Protein AF-A0A7K1H6F3-F1 (afdb_monomer_li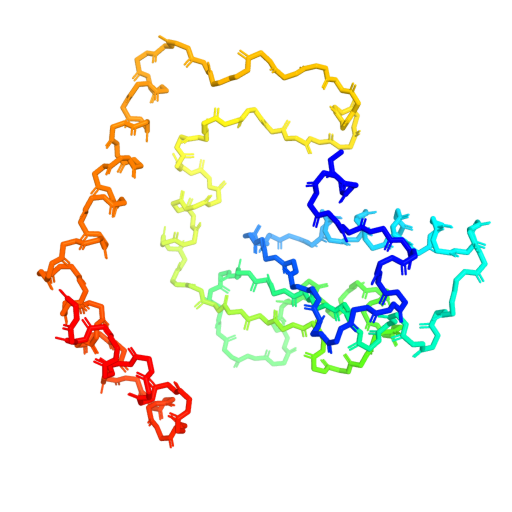te)

Foldseek 3Di:
DCVVVVNALVSLLPDPAADEDEDADDQCVVVLVVLVVRVVRNVVVVRDLVRNLARAAYEYAYADDDPDPPDDDNCVVRPCVVSHDPRRYYYDHDHPVVSCCVVPNQDDQADPCDPVCVPPDGPGGDPDPSNVVSVVVVVVLVVLCPDLNNLQVVLVVLVPDPCCVDPVSVVSSVVSNVD

Radius of gyration: 18.88 Å; chains: 1; bounding box: 44×42×45 Å

Secondary structure (DSSP, 8-state):
-GGGGT-SHHHHHH-SSPEEEEEE-SSSHHHHHHHHHHHHHHHHTT--HHHHGGGEEEEEEEE-----TTS--HHHH-GGGGGS-GGGEEEEEEPHHHHHIIIIIS--SS----GGGTTS----S--SHHHHHHHHHHHHHHHHHHSHHHHHHHHHHHTTSGGGGSHHHHHHHHHHHH-

Structure (mmCIF, N/CA/C/O backbone):
data_AF-A0A7K1H6F3-F1
#
_entry.id   AF-A0A7K1H6F3-F1
#
loop_
_atom_site.group_PDB
_atom_site.id
_atom_site.type_symbol
_atom_site.label_atom_id
_atom_site.label_alt_id
_atom_site.label_comp_id
_atom_site.label_asym_id
_atom_site.label_entity_id
_atom_site.label_seq_id
_atom_site.pdbx_PDB_ins_code
_atom_site.Cartn_x
_atom_site.Cartn_y
_atom_site.Cartn_z
_atom_site.occupancy
_atom_site.B_iso_or_equiv
_atom_site.auth_seq_id
_atom_site.auth_comp_id
_atom_site.auth_asym_id
_atom_site.auth_atom_id
_atom_site.pdbx_PDB_model_num
ATOM 1 N N . MET A 1 1 ? -11.499 3.563 -11.235 1.00 68.75 1 MET A N 1
ATOM 2 C CA . MET A 1 1 ? -10.399 2.784 -10.612 1.00 68.75 1 MET A CA 1
ATOM 3 C C . MET A 1 1 ? -10.863 1.942 -9.417 1.00 68.75 1 MET A C 1
ATOM 5 O O . MET A 1 1 ? -10.828 0.724 -9.526 1.00 68.75 1 MET A O 1
ATOM 9 N N . LEU A 1 2 ? -11.333 2.538 -8.309 1.00 81.50 2 LEU A N 1
ATOM 10 C CA . LEU A 1 2 ? -11.707 1.801 -7.084 1.00 81.50 2 LEU A CA 1
ATOM 11 C C . LEU A 1 2 ? -12.813 0.748 -7.299 1.00 81.50 2 LEU A C 1
ATOM 13 O O . LEU A 1 2 ? -12.703 -0.374 -6.809 1.00 81.50 2 LEU A O 1
ATOM 17 N N . THR A 1 3 ? -13.813 1.051 -8.132 1.00 81.75 3 THR A N 1
ATOM 18 C CA . THR A 1 3 ? -14.839 0.083 -8.561 1.00 81.75 3 THR A CA 1
ATOM 19 C C . THR A 1 3 ? -14.241 -1.144 -9.252 1.00 81.75 3 THR A C 1
ATOM 21 O O . THR A 1 3 ? -14.658 -2.265 -8.971 1.00 81.75 3 THR A O 1
ATOM 24 N N . GLY A 1 4 ? -13.218 -0.951 -10.093 1.00 81.31 4 GLY A N 1
ATOM 25 C CA . GLY A 1 4 ? -12.550 -2.028 -10.834 1.00 81.31 4 GLY A CA 1
ATOM 26 C C . GLY A 1 4 ? -11.772 -3.000 -9.943 1.00 81.31 4 GLY A C 1
ATOM 27 O O . GLY A 1 4 ? -11.570 -4.147 -10.321 1.00 81.31 4 GLY A O 1
ATOM 28 N N . VAL A 1 5 ? -11.400 -2.574 -8.732 1.00 84.06 5 VAL A N 1
ATOM 29 C CA . VAL A 1 5 ? -10.782 -3.424 -7.698 1.00 84.06 5 VAL A CA 1
ATOM 30 C C . VAL A 1 5 ? -11.754 -3.763 -6.560 1.00 84.06 5 VAL A C 1
ATOM 32 O O . VAL A 1 5 ? -11.339 -4.156 -5.471 1.00 84.06 5 VAL A O 1
ATOM 35 N N . GLN A 1 6 ? -13.062 -3.605 -6.797 1.00 89.94 6 GLN A N 1
ATOM 36 C CA . GLN A 1 6 ? -14.143 -3.894 -5.845 1.00 89.94 6 GLN A CA 1
ATOM 37 C C . GLN A 1 6 ? -14.045 -3.125 -4.515 1.00 89.94 6 GLN A C 1
ATOM 39 O O . GLN A 1 6 ? -14.594 -3.545 -3.492 1.00 89.94 6 GLN A O 1
ATOM 44 N N . VAL A 1 7 ? -13.392 -1.965 -4.525 1.00 92.75 7 VAL A N 1
ATOM 45 C CA . VAL A 1 7 ? -13.361 -1.016 -3.411 1.00 92.75 7 VAL A CA 1
ATOM 46 C C . VAL A 1 7 ? -14.473 0.003 -3.633 1.00 92.75 7 VAL A C 1
ATOM 48 O O . VAL A 1 7 ? -14.263 1.084 -4.162 1.00 92.75 7 VAL A O 1
ATOM 51 N N . THR A 1 8 ? -15.691 -0.374 -3.264 1.00 94.88 8 THR A N 1
ATOM 52 C CA . THR A 1 8 ? -16.872 0.505 -3.286 1.00 94.88 8 THR A CA 1
ATOM 53 C C . THR A 1 8 ? -17.485 0.554 -1.889 1.00 94.88 8 THR A C 1
ATOM 55 O O . THR A 1 8 ? -17.291 -0.407 -1.137 1.00 94.88 8 THR A O 1
ATOM 58 N N . PRO A 1 9 ? -18.248 1.596 -1.512 1.00 95.81 9 PRO A N 1
ATOM 59 C CA . PRO A 1 9 ? -18.931 1.649 -0.218 1.00 95.81 9 PRO A CA 1
ATOM 60 C C . PRO A 1 9 ? -19.737 0.376 0.073 1.00 95.81 9 PRO A C 1
ATOM 62 O O . PRO A 1 9 ? -19.562 -0.254 1.118 1.00 95.81 9 PRO A O 1
ATOM 65 N N . HIS A 1 10 ? -20.507 -0.086 -0.915 1.00 95.69 10 HIS A N 1
ATOM 66 C CA . HIS A 1 10 ? -21.307 -1.304 -0.825 1.00 95.69 10 HIS A CA 1
ATOM 67 C C . HIS A 1 10 ? -20.476 -2.557 -0.517 1.00 95.69 10 HIS A C 1
ATOM 69 O O . HIS A 1 10 ? -20.798 -3.328 0.397 1.00 95.69 10 HIS A O 1
ATOM 75 N N . ASN A 1 11 ? -19.377 -2.751 -1.252 1.00 96.50 11 ASN A N 1
ATOM 76 C CA . ASN A 1 11 ? -18.487 -3.896 -1.063 1.00 96.50 11 ASN A CA 1
ATOM 77 C C . ASN A 1 11 ? -17.697 -3.782 0.242 1.00 96.50 11 ASN A C 1
ATOM 79 O O . ASN A 1 11 ? -17.492 -4.776 0.938 1.00 96.50 11 ASN A O 1
ATOM 83 N N . LEU A 1 12 ? -17.277 -2.573 0.618 1.00 96.56 12 LEU A N 1
ATOM 84 C CA . LEU A 1 12 ? -16.609 -2.299 1.885 1.00 96.56 12 LEU A CA 1
ATOM 85 C C . LEU A 1 12 ? -17.516 -2.629 3.072 1.00 96.56 12 LEU A C 1
ATOM 87 O O . LEU A 1 12 ? -17.059 -3.258 4.027 1.00 96.56 12 LEU A O 1
ATOM 91 N N . ALA A 1 13 ? -18.807 -2.310 3.007 1.00 96.69 13 ALA A N 1
ATOM 92 C CA . ALA A 1 13 ? -19.751 -2.643 4.067 1.00 96.69 13 ALA A CA 1
ATOM 93 C C . ALA A 1 13 ? -19.904 -4.160 4.268 1.00 96.69 13 ALA A C 1
ATOM 95 O O . ALA A 1 13 ? -20.035 -4.618 5.405 1.00 96.69 13 ALA A O 1
ATOM 96 N N . ARG A 1 14 ? -19.776 -4.965 3.206 1.00 96.12 14 ARG A N 1
ATOM 97 C CA . ARG A 1 14 ? -20.098 -6.408 3.220 1.00 96.12 14 ARG A CA 1
ATOM 98 C C . ARG A 1 14 ? -18.891 -7.348 3.200 1.00 96.12 14 ARG A C 1
ATOM 100 O O . ARG A 1 14 ? -19.001 -8.489 3.638 1.00 96.12 14 ARG A O 1
ATOM 107 N N . ARG A 1 15 ? -17.710 -6.887 2.782 1.00 94.12 15 ARG A N 1
ATOM 108 C CA . ARG A 1 15 ? -16.492 -7.718 2.726 1.00 94.12 15 ARG A CA 1
ATOM 109 C C . ARG A 1 15 ? -16.128 -8.316 4.086 1.00 94.12 15 ARG A C 1
ATOM 111 O O . ARG A 1 15 ? -16.226 -7.641 5.113 1.00 94.12 15 ARG A O 1
ATOM 118 N N . ARG A 1 16 ? -15.644 -9.563 4.084 1.00 93.81 16 ARG A N 1
ATOM 119 C CA . ARG A 1 16 ? -15.187 -10.265 5.300 1.00 93.81 16 ARG A CA 1
ATOM 120 C C . ARG A 1 16 ? -13.809 -9.799 5.769 1.00 93.81 16 ARG A C 1
ATOM 122 O O . ARG A 1 16 ? -13.583 -9.663 6.965 1.00 93.81 16 ARG A O 1
ATOM 129 N N . ARG A 1 17 ? -12.887 -9.561 4.834 1.00 92.81 17 ARG A N 1
ATOM 130 C CA . ARG A 1 17 ? -11.505 -9.144 5.126 1.00 92.81 17 ARG A CA 1
ATOM 131 C C . ARG A 1 17 ? -11.339 -7.650 4.870 1.00 92.81 17 ARG A C 1
ATOM 133 O O . ARG A 1 17 ? -11.980 -7.166 3.943 1.00 92.81 17 ARG A O 1
ATOM 140 N N . PRO A 1 18 ? -10.487 -6.925 5.610 1.00 95.12 18 PRO A N 1
ATOM 141 C CA . PRO A 1 18 ? -10.156 -5.536 5.292 1.00 95.12 18 PRO A CA 1
ATOM 142 C C . PRO A 1 18 ? -9.585 -5.363 3.875 1.00 95.12 18 PRO A C 1
ATOM 144 O O . PRO A 1 18 ? -9.148 -6.334 3.251 1.00 95.12 18 PRO A O 1
ATOM 147 N N . VAL A 1 19 ? -9.600 -4.134 3.365 1.00 96.19 19 VAL A N 1
ATOM 148 C CA . VAL A 1 19 ? -8.727 -3.704 2.269 1.00 96.19 19 VAL A CA 1
ATOM 149 C C . VAL A 1 19 ? -7.562 -2.928 2.854 1.00 96.19 19 VAL A C 1
ATOM 151 O O . VAL A 1 19 ? -7.745 -2.149 3.791 1.00 96.19 19 VAL A O 1
ATOM 154 N N . THR A 1 20 ? -6.382 -3.169 2.296 1.00 96.88 20 THR A N 1
ATOM 155 C CA . THR A 1 20 ? -5.148 -2.502 2.690 1.00 96.88 20 THR A CA 1
ATOM 156 C C . THR A 1 20 ? -4.631 -1.695 1.515 1.00 96.88 20 THR A C 1
ATOM 158 O O . THR A 1 20 ? -4.338 -2.264 0.466 1.00 96.88 20 THR A O 1
ATOM 161 N N . PHE A 1 21 ? -4.519 -0.386 1.704 1.00 95.75 21 PHE A N 1
ATOM 162 C CA . PHE A 1 21 ? -3.806 0.509 0.806 1.00 95.75 21 PHE A CA 1
ATOM 163 C C . PHE A 1 21 ? -2.351 0.580 1.250 1.00 95.75 21 PHE A C 1
ATOM 165 O O . PHE A 1 21 ? -2.074 0.734 2.440 1.00 95.75 21 PHE A O 1
ATOM 172 N N . VAL A 1 22 ? -1.432 0.421 0.306 1.00 95.38 22 VAL A N 1
ATOM 173 C CA . VAL A 1 22 ? 0.009 0.413 0.560 1.00 95.38 22 VAL A CA 1
ATOM 174 C C . VAL A 1 22 ? 0.645 1.390 -0.411 1.00 95.38 22 VAL A C 1
ATOM 176 O O . VAL A 1 22 ? 0.352 1.314 -1.603 1.00 95.38 22 VAL A O 1
ATOM 179 N N . ASP A 1 23 ? 1.479 2.292 0.092 1.00 92.62 23 ASP A N 1
ATOM 180 C CA . ASP A 1 23 ? 2.165 3.291 -0.729 1.00 92.62 23 ASP A CA 1
ATOM 181 C C . ASP A 1 23 ? 3.535 3.637 -0.138 1.00 92.62 23 ASP A C 1
ATOM 183 O O . ASP A 1 23 ? 3.771 3.445 1.058 1.00 92.62 23 ASP A O 1
ATOM 187 N N . VAL A 1 24 ? 4.437 4.139 -0.979 1.00 92.62 24 VAL A N 1
ATOM 188 C CA . VAL A 1 24 ? 5.712 4.736 -0.566 1.00 92.62 24 VAL A CA 1
ATOM 189 C C . VAL A 1 24 ? 5.430 6.179 -0.161 1.00 92.62 24 VAL A C 1
ATOM 191 O O . VAL A 1 24 ? 5.000 6.985 -0.980 1.00 92.62 24 VAL A O 1
ATOM 194 N N . VAL A 1 25 ? 5.616 6.496 1.121 1.00 92.44 25 VAL A N 1
ATOM 195 C CA . VAL A 1 25 ? 5.097 7.733 1.716 1.00 92.44 25 VAL A CA 1
ATOM 196 C C . VAL A 1 25 ? 6.219 8.673 2.129 1.00 92.44 25 VAL A C 1
ATOM 198 O O . VAL A 1 25 ? 7.013 8.337 3.006 1.00 92.44 25 VAL A O 1
ATOM 201 N N . ASP A 1 26 ? 6.207 9.866 1.532 1.00 89.25 26 ASP A N 1
ATOM 202 C CA . ASP A 1 26 ? 7.007 11.025 1.943 1.00 89.25 26 ASP A CA 1
ATOM 203 C C . ASP A 1 26 ? 6.238 11.883 2.974 1.00 89.25 26 ASP A C 1
ATOM 205 O O . ASP A 1 26 ? 6.610 11.947 4.143 1.00 89.25 26 ASP A O 1
ATOM 209 N N . GLY A 1 27 ? 5.078 12.437 2.581 1.00 87.62 27 GLY A N 1
ATOM 210 C CA . GLY A 1 27 ? 4.252 13.322 3.431 1.00 87.62 27 GLY A CA 1
ATOM 211 C C . GLY A 1 27 ? 2.800 12.882 3.687 1.00 87.62 27 GLY A C 1
ATOM 212 O O . GLY A 1 27 ? 2.082 13.533 4.438 1.00 87.62 27 GLY A O 1
ATOM 213 N N . GLY A 1 28 ? 2.333 11.785 3.081 1.00 89.56 28 GLY A N 1
ATOM 214 C CA . GLY A 1 28 ? 1.003 11.201 3.342 1.00 89.56 28 GLY A CA 1
ATOM 215 C C . GLY A 1 28 ? -0.183 11.809 2.580 1.00 89.56 28 GLY A C 1
ATOM 216 O O . GLY A 1 28 ? -1.300 11.313 2.725 1.00 89.56 28 GLY A O 1
ATOM 217 N N . ASN A 1 29 ? 0.037 12.820 1.732 1.00 90.12 29 ASN A N 1
ATOM 218 C CA . ASN A 1 29 ? -1.027 13.517 0.991 1.00 90.12 29 ASN A CA 1
ATOM 219 C C . ASN A 1 29 ? -1.911 12.571 0.161 1.00 90.12 29 ASN A C 1
ATOM 221 O O . ASN A 1 29 ? -3.130 12.639 0.263 1.00 90.12 29 ASN A O 1
ATOM 225 N N . THR A 1 30 ? -1.319 11.615 -0.564 1.00 88.88 30 THR A N 1
ATOM 226 C CA . THR A 1 30 ? -2.073 10.626 -1.357 1.00 88.88 30 THR A CA 1
ATOM 227 C C . THR A 1 30 ? -3.083 9.849 -0.511 1.00 88.88 30 THR A C 1
ATOM 229 O O . THR A 1 30 ? -4.218 9.627 -0.932 1.00 88.88 30 THR A O 1
ATOM 232 N N . PHE A 1 31 ? -2.694 9.432 0.697 1.00 94.19 31 PHE A N 1
ATOM 233 C CA . PHE A 1 31 ? -3.602 8.724 1.595 1.00 94.19 31 PHE A CA 1
ATOM 234 C C . PHE A 1 31 ? -4.669 9.639 2.189 1.00 94.19 31 PHE A C 1
ATOM 236 O O . PHE A 1 31 ? -5.794 9.181 2.372 1.00 94.19 31 PHE A O 1
ATOM 243 N N . THR A 1 32 ? -4.346 10.906 2.449 1.00 95.00 32 THR A N 1
ATOM 244 C CA . THR A 1 32 ? -5.328 11.916 2.860 1.00 95.00 32 THR A CA 1
ATOM 245 C C . THR A 1 32 ? -6.400 12.108 1.792 1.00 95.00 32 THR A C 1
ATOM 247 O O . THR A 1 32 ? -7.579 11.924 2.089 1.00 95.00 32 THR A O 1
ATOM 250 N N . ASP A 1 33 ? -6.008 12.358 0.543 1.00 92.81 33 ASP A N 1
ATOM 251 C CA . ASP A 1 33 ? -6.947 12.554 -0.567 1.00 92.81 33 ASP A CA 1
ATOM 252 C C . ASP A 1 33 ? -7.812 11.307 -0.794 1.00 92.81 33 ASP A C 1
ATOM 254 O O . ASP A 1 33 ? -9.036 11.392 -0.908 1.00 92.81 33 ASP A O 1
ATOM 258 N N . LEU A 1 34 ? -7.192 10.121 -0.790 1.00 92.94 34 LEU A N 1
ATOM 259 C CA . LEU A 1 34 ? -7.906 8.852 -0.930 1.00 92.94 34 LEU A CA 1
ATOM 260 C C . LEU A 1 34 ? -8.893 8.610 0.220 1.00 92.94 34 LEU A C 1
ATOM 262 O O . LEU A 1 34 ? -9.999 8.119 -0.014 1.00 92.94 34 LEU A O 1
ATOM 266 N N . PHE A 1 35 ? -8.502 8.910 1.461 1.00 96.12 35 PHE A N 1
ATOM 267 C CA . PHE A 1 35 ? -9.383 8.751 2.611 1.00 96.12 35 PHE A CA 1
ATOM 268 C C . PHE A 1 35 ? -10.609 9.652 2.486 1.00 96.12 35 PHE A C 1
ATOM 270 O O . PHE A 1 35 ? -11.722 9.164 2.679 1.00 96.12 35 PHE A O 1
ATOM 277 N N . HIS A 1 36 ? -10.417 10.931 2.157 1.00 95.94 36 HIS A N 1
ATOM 278 C CA . HIS A 1 36 ? -11.519 11.881 2.021 1.00 95.94 36 HIS A CA 1
ATOM 279 C C . HIS A 1 36 ? -12.459 11.483 0.885 1.00 95.94 36 HIS A C 1
ATOM 281 O O . HIS A 1 36 ? -13.649 11.324 1.135 1.00 95.94 36 HIS A O 1
ATOM 287 N N . LEU A 1 37 ? -11.921 11.131 -0.289 1.00 94.44 37 LEU A N 1
ATOM 288 C CA . LEU A 1 37 ? -12.713 10.587 -1.397 1.00 94.44 37 LEU A CA 1
ATOM 289 C C . LEU A 1 37 ? -13.571 9.385 -0.959 1.00 94.44 37 LEU A C 1
ATOM 291 O O . LEU A 1 37 ? -14.762 9.314 -1.256 1.00 94.44 37 LEU A O 1
ATOM 295 N N . LEU A 1 38 ? -12.978 8.416 -0.253 1.00 96.12 38 LEU A N 1
ATOM 296 C CA . LEU A 1 38 ? -13.716 7.248 0.234 1.00 96.12 38 LEU A CA 1
ATOM 297 C C . LEU A 1 38 ? -14.765 7.626 1.277 1.00 96.12 38 LEU A C 1
ATOM 299 O O . LEU A 1 38 ? -15.855 7.057 1.267 1.00 96.12 38 LEU A O 1
ATOM 303 N N . ARG A 1 39 ? -14.430 8.528 2.202 1.00 97.69 39 ARG A N 1
ATOM 304 C CA . ARG A 1 39 ? -15.323 8.948 3.280 1.00 97.69 39 ARG A CA 1
ATOM 305 C C . ARG A 1 39 ? -16.558 9.638 2.714 1.00 97.69 39 ARG A C 1
ATOM 307 O O . ARG A 1 39 ? -17.658 9.234 3.088 1.00 97.69 39 ARG A O 1
ATOM 314 N N . ASP A 1 40 ? -16.353 10.569 1.791 1.00 97.38 40 ASP A N 1
ATOM 315 C CA . ASP A 1 40 ? -17.410 11.325 1.125 1.00 97.38 40 ASP A CA 1
ATOM 316 C C . ASP A 1 40 ? -18.306 10.374 0.323 1.00 97.38 40 ASP A C 1
ATOM 318 O O . ASP A 1 40 ? -19.518 10.346 0.519 1.00 97.38 40 ASP A O 1
ATOM 322 N N . TRP A 1 41 ? -17.712 9.466 -0.459 1.00 96.94 41 TRP A N 1
ATOM 323 C CA . TRP A 1 41 ? -18.475 8.482 -1.232 1.00 96.94 41 TRP A CA 1
ATOM 324 C C . TRP A 1 41 ? -19.286 7.511 -0.353 1.00 96.94 41 TRP A C 1
ATOM 326 O O . TRP A 1 41 ? -20.395 7.106 -0.708 1.00 96.94 41 TRP A O 1
ATOM 336 N N . ILE A 1 42 ? -18.756 7.119 0.811 1.00 97.69 42 ILE A N 1
ATOM 337 C CA . ILE A 1 42 ? -19.489 6.298 1.788 1.00 97.69 42 ILE A CA 1
ATOM 338 C C . ILE A 1 42 ? -20.695 7.056 2.342 1.00 97.69 42 ILE A C 1
ATOM 340 O O . ILE A 1 42 ? -21.760 6.454 2.496 1.00 97.69 42 ILE A O 1
ATOM 344 N N . ASP A 1 43 ? -20.526 8.344 2.640 1.00 97.50 43 ASP A N 1
ATOM 345 C CA . ASP A 1 43 ? -21.591 9.184 3.185 1.00 97.50 43 ASP A CA 1
ATOM 346 C C . ASP A 1 43 ? -22.682 9.458 2.148 1.00 97.50 43 ASP A C 1
ATOM 348 O O . ASP A 1 43 ? -23.865 9.301 2.455 1.00 97.50 43 ASP A O 1
ATOM 352 N N . GLU A 1 44 ? -22.302 9.737 0.901 1.00 97.69 44 GLU A N 1
ATOM 353 C CA . GLU A 1 44 ? -23.226 9.872 -0.230 1.00 97.69 44 GLU A CA 1
ATOM 354 C C . GLU A 1 44 ? -24.087 8.617 -0.426 1.00 97.69 44 GLU A C 1
ATOM 356 O O . GLU A 1 44 ? -25.303 8.706 -0.601 1.00 97.69 44 GLU A O 1
ATOM 361 N N . GLN A 1 45 ? -23.471 7.434 -0.349 1.00 97.38 45 GLN A N 1
ATOM 362 C CA . GLN A 1 45 ? -24.154 6.144 -0.510 1.00 97.38 45 GLN A CA 1
ATOM 363 C C . GLN A 1 45 ? -24.836 5.651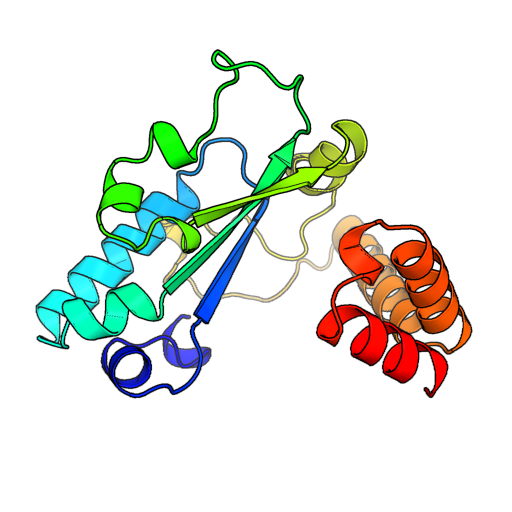 0.772 1.00 97.38 45 GLN A C 1
ATOM 365 O O . GLN A 1 45 ? -25.460 4.589 0.768 1.00 97.38 45 GLN A O 1
ATOM 370 N N . ARG A 1 46 ? -24.724 6.404 1.875 1.00 97.06 46 ARG A N 1
ATOM 371 C CA . ARG A 1 46 ? -25.300 6.081 3.191 1.00 97.06 46 ARG A CA 1
ATOM 372 C C . ARG A 1 46 ? -24.921 4.685 3.698 1.00 97.06 46 ARG A C 1
ATOM 374 O O . ARG A 1 46 ? -25.694 4.032 4.400 1.00 97.06 46 ARG A O 1
ATOM 381 N N . GLU A 1 47 ? -23.726 4.215 3.351 1.00 98.06 47 GLU A N 1
ATOM 382 C CA . GLU A 1 47 ? -23.222 2.923 3.818 1.00 98.06 47 GLU A CA 1
ATOM 383 C C . GLU A 1 47 ? -22.647 3.060 5.248 1.00 98.06 47 GLU A C 1
ATOM 385 O O . GLU A 1 47 ? -22.182 4.129 5.654 1.00 98.06 47 GLU A O 1
ATOM 390 N N . PRO A 1 48 ? -22.670 1.998 6.074 1.00 97.50 48 PRO A N 1
ATOM 391 C CA . PRO A 1 48 ? -22.441 2.117 7.511 1.00 97.50 48 PRO A CA 1
ATOM 392 C C . PRO A 1 48 ? -20.964 2.366 7.850 1.00 97.50 48 PRO A C 1
ATOM 394 O O . PRO A 1 48 ? -20.171 1.431 8.021 1.00 97.50 48 PRO A O 1
ATOM 397 N N . TRP A 1 49 ? -20.598 3.634 8.054 1.00 97.94 49 TRP A N 1
ATOM 398 C CA . TRP A 1 49 ? -19.244 4.040 8.451 1.00 97.94 49 TRP A CA 1
ATOM 399 C C . TRP A 1 49 ? -18.664 3.271 9.655 1.00 97.94 49 TRP A C 1
ATOM 401 O O . TRP A 1 49 ? -17.518 2.812 9.560 1.00 97.94 49 TRP A O 1
ATOM 411 N N . PRO A 1 50 ? -19.406 3.023 10.761 1.00 97.31 50 PRO A N 1
ATOM 412 C CA . PRO A 1 50 ? -18.874 2.269 11.901 1.00 97.31 50 PRO A CA 1
ATOM 413 C C . PRO A 1 50 ? -18.392 0.855 11.541 1.00 97.31 50 PRO A C 1
ATOM 415 O O . PRO A 1 50 ? -17.475 0.329 12.182 1.00 97.31 50 PRO A O 1
ATOM 418 N N . VAL A 1 51 ? -18.983 0.249 10.505 1.00 97.12 51 VAL A N 1
ATOM 419 C CA . VAL A 1 51 ? -18.580 -1.053 9.958 1.00 97.12 51 VAL A CA 1
ATOM 420 C C . V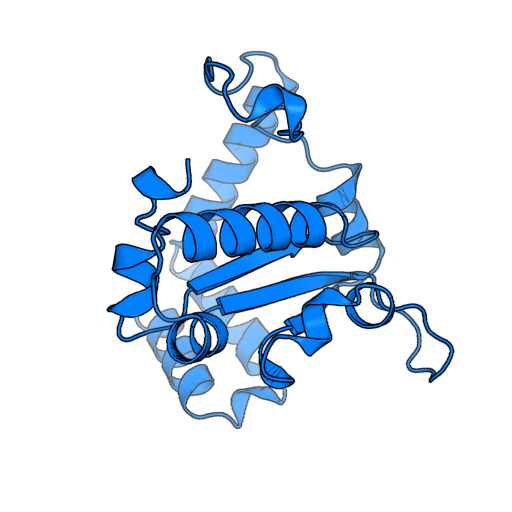AL A 1 51 ? -17.393 -0.886 9.012 1.00 97.12 51 VAL A C 1
ATOM 422 O O . VAL A 1 51 ? -16.393 -1.594 9.150 1.00 97.12 51 VAL A O 1
ATOM 425 N N . ILE A 1 52 ? -17.479 0.056 8.071 1.00 97.75 52 ILE A N 1
ATOM 426 C CA . ILE A 1 52 ? -16.477 0.234 7.013 1.00 97.75 52 ILE A CA 1
ATOM 427 C C . ILE A 1 52 ? -15.126 0.678 7.575 1.00 97.75 52 ILE A C 1
ATOM 429 O O . ILE A 1 52 ? -14.102 0.114 7.189 1.00 97.75 52 ILE A O 1
ATOM 433 N N . ARG A 1 53 ? -15.090 1.586 8.557 1.00 97.50 53 ARG A N 1
ATOM 434 C CA . ARG A 1 53 ? -13.834 2.078 9.155 1.00 97.50 53 ARG A CA 1
ATOM 435 C C . ARG A 1 53 ? -12.961 0.968 9.749 1.00 97.50 53 ARG A C 1
ATOM 437 O O . ARG A 1 53 ? -11.741 1.071 9.807 1.00 97.50 53 ARG A O 1
ATOM 444 N N . ARG A 1 54 ? -13.570 -0.146 10.172 1.00 96.69 54 ARG A N 1
ATOM 445 C CA . ARG A 1 54 ? -12.847 -1.317 10.699 1.00 96.69 54 ARG A CA 1
ATOM 446 C C . ARG A 1 54 ? -12.222 -2.175 9.597 1.00 96.69 54 ARG A C 1
ATOM 448 O O . ARG A 1 54 ? -11.370 -3.009 9.908 1.00 96.69 54 ARG A O 1
ATOM 455 N N . LYS A 1 55 ? -12.609 -1.950 8.340 1.00 96.75 55 LYS A N 1
ATOM 456 C CA . LYS A 1 55 ? -12.214 -2.695 7.138 1.00 96.75 55 LYS A CA 1
ATOM 457 C C . LYS A 1 55 ? -11.279 -1.908 6.217 1.00 96.75 55 LYS A C 1
ATOM 459 O O . LYS A 1 55 ? -10.905 -2.438 5.177 1.00 96.75 55 LYS A O 1
ATOM 464 N N . LEU A 1 56 ? -10.881 -0.697 6.595 1.00 97.44 56 LEU A N 1
ATOM 465 C CA . LEU A 1 56 ? -9.848 0.074 5.907 1.00 97.44 56 LEU A CA 1
ATOM 466 C C . LEU A 1 56 ? -8.520 -0.064 6.656 1.00 97.44 56 LEU A C 1
ATOM 468 O O . LEU A 1 56 ? -8.493 -0.038 7.891 1.00 97.44 56 LEU A O 1
ATOM 472 N N . ARG A 1 57 ? -7.432 -0.256 5.913 1.00 98.00 57 ARG A N 1
ATOM 473 C CA . ARG A 1 57 ? -6.054 -0.294 6.407 1.00 98.00 57 ARG A CA 1
ATOM 474 C C . ARG A 1 57 ? -5.162 0.518 5.474 1.00 98.00 57 ARG A C 1
ATOM 476 O O . ARG A 1 57 ? -5.358 0.478 4.263 1.00 98.00 57 ARG A O 1
ATOM 483 N N . PHE A 1 58 ? -4.185 1.203 6.043 1.00 97.69 58 PHE A N 1
ATOM 484 C CA . PHE A 1 58 ? -3.194 2.011 5.350 1.00 97.69 58 PHE A CA 1
ATOM 485 C C . PHE A 1 58 ? -1.814 1.618 5.868 1.00 97.69 58 PHE A C 1
ATOM 487 O O . PHE A 1 58 ? -1.578 1.603 7.078 1.00 97.69 58 PHE A O 1
ATOM 494 N N . VAL A 1 59 ? -0.922 1.261 4.953 1.00 97.56 59 VAL A N 1
ATOM 495 C CA . VAL A 1 59 ? 0.465 0.913 5.251 1.00 97.56 59 VAL A CA 1
ATOM 496 C C . VAL A 1 59 ? 1.361 1.892 4.510 1.00 97.56 59 VAL A C 1
ATOM 498 O O . VAL A 1 59 ? 1.433 1.857 3.283 1.00 97.56 59 VAL A O 1
ATOM 501 N N . GLY A 1 60 ? 2.030 2.766 5.255 1.00 96.50 60 GLY A N 1
ATOM 502 C CA . GLY A 1 60 ? 3.043 3.659 4.705 1.00 96.50 60 GLY A CA 1
ATOM 503 C C . GLY A 1 60 ? 4.403 2.974 4.673 1.00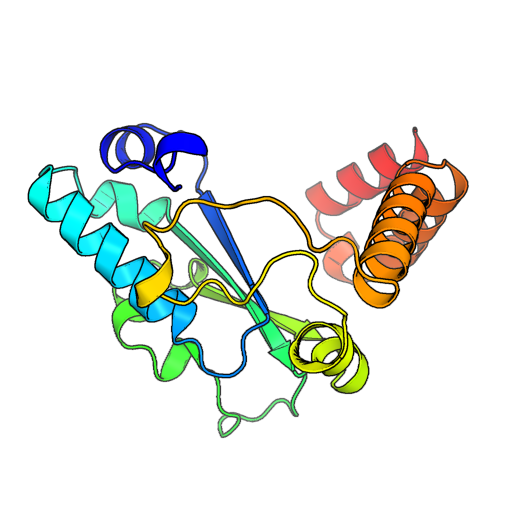 96.50 60 GLY A C 1
ATOM 504 O O . GLY A 1 60 ? 4.915 2.556 5.710 1.00 96.50 60 GLY A O 1
ATOM 505 N N . VAL A 1 61 ? 5.007 2.863 3.497 1.00 96.06 61 VAL A N 1
ATOM 506 C CA . VAL A 1 61 ? 6.413 2.482 3.360 1.00 96.06 61 VAL A CA 1
ATOM 507 C C . VAL A 1 61 ? 7.244 3.759 3.475 1.00 96.06 61 VAL A C 1
ATOM 509 O O . VAL A 1 61 ? 7.238 4.584 2.565 1.00 96.06 61 VAL A O 1
ATOM 512 N N . THR A 1 62 ? 7.909 3.963 4.612 1.00 95.44 62 THR A N 1
ATOM 513 C CA . THR A 1 62 ? 8.586 5.229 4.960 1.00 95.44 62 THR A CA 1
ATOM 514 C C . THR A 1 62 ? 10.102 5.072 5.011 1.00 95.44 62 THR A C 1
ATOM 516 O O . THR A 1 62 ? 10.619 3.961 5.148 1.00 95.44 62 THR A O 1
ATOM 519 N N . VAL A 1 63 ? 10.835 6.183 4.976 1.00 93.94 63 VAL A N 1
ATOM 520 C CA . VAL A 1 63 ? 12.267 6.183 5.300 1.00 93.94 63 VAL A CA 1
ATOM 521 C C . VAL A 1 63 ? 12.462 5.771 6.764 1.00 93.94 63 VAL A C 1
ATOM 523 O O . VAL A 1 63 ? 11.701 6.155 7.659 1.00 93.94 63 VAL A O 1
ATOM 526 N N . ARG A 1 64 ? 13.480 4.951 7.029 1.00 92.25 64 ARG A N 1
ATOM 527 C CA . ARG A 1 64 ? 13.924 4.607 8.379 1.00 92.25 64 ARG A CA 1
ATOM 528 C C . ARG A 1 64 ? 14.680 5.786 8.971 1.00 92.25 64 ARG A C 1
ATOM 530 O O . ARG A 1 64 ? 15.808 6.079 8.590 1.00 92.25 64 ARG A O 1
ATOM 537 N N . HIS A 1 65 ? 14.064 6.411 9.960 1.00 87.75 65 HIS A N 1
ATOM 538 C CA . HIS A 1 65 ? 14.693 7.430 10.788 1.00 87.75 65 HIS A CA 1
ATOM 539 C C . HIS A 1 65 ? 15.135 6.852 12.135 1.00 87.75 65 HIS A C 1
ATOM 541 O O . HIS A 1 65 ? 14.833 5.707 12.481 1.00 87.75 65 HIS A O 1
ATOM 547 N N . LYS A 1 66 ? 15.849 7.665 12.918 1.00 83.88 66 LYS A N 1
ATOM 548 C CA . LYS A 1 66 ? 16.175 7.338 14.309 1.00 83.88 66 LYS A CA 1
ATOM 549 C C . LYS A 1 66 ? 14.886 7.141 15.113 1.00 83.88 66 LYS A C 1
ATOM 551 O O . LYS A 1 66 ? 13.903 7.845 14.905 1.00 83.88 66 LYS A O 1
ATOM 556 N N . THR A 1 67 ? 14.900 6.225 16.075 1.00 83.69 67 THR A N 1
ATOM 557 C CA . THR A 1 67 ? 13.778 6.061 17.007 1.00 83.69 67 THR A CA 1
ATOM 558 C C . THR A 1 67 ? 13.804 7.198 18.028 1.00 83.69 67 THR A C 1
ATOM 560 O O . THR A 1 67 ? 14.574 7.159 18.981 1.00 83.69 67 THR A O 1
ATOM 563 N N . SER A 1 68 ? 12.987 8.230 17.822 1.00 81.44 68 SER A N 1
ATOM 564 C CA . SER A 1 68 ? 12.832 9.354 18.754 1.00 81.44 68 SER A CA 1
ATOM 565 C C . SER A 1 68 ? 11.378 9.840 18.774 1.00 81.44 68 SER A C 1
ATOM 567 O O . SER A 1 68 ? 10.726 9.797 17.725 1.00 81.44 68 SER A O 1
ATOM 569 N N . PRO A 1 69 ? 10.854 10.317 19.922 1.00 78.94 69 PRO A N 1
ATOM 570 C CA . PRO A 1 69 ? 9.517 10.912 19.990 1.00 78.94 69 PRO A CA 1
ATOM 571 C C . PRO A 1 69 ? 9.356 12.133 19.073 1.00 78.94 69 PRO A C 1
ATOM 573 O O . PRO A 1 69 ? 8.254 12.380 18.604 1.00 78.94 69 PRO A O 1
ATOM 576 N N . ASN A 1 70 ? 10.448 12.833 18.752 1.00 83.06 70 ASN A N 1
ATOM 577 C CA . ASN A 1 70 ? 10.442 14.023 17.891 1.00 83.06 70 ASN A CA 1
ATOM 578 C C . ASN A 1 70 ? 10.599 13.688 16.398 1.00 83.06 70 ASN A C 1
ATOM 580 O O . ASN A 1 70 ? 10.778 14.579 15.573 1.00 83.06 70 ASN A O 1
ATOM 584 N N . THR A 1 71 ? 10.613 12.402 16.042 1.00 85.25 71 THR A N 1
ATOM 585 C CA . THR A 1 71 ? 10.716 11.990 14.641 1.00 85.25 71 THR A CA 1
ATOM 586 C C . THR A 1 71 ? 9.380 12.219 13.964 1.00 85.25 71 THR A C 1
ATOM 588 O O . THR A 1 71 ? 8.381 11.633 14.380 1.00 85.25 71 THR A O 1
ATOM 591 N N . TYR A 1 72 ? 9.385 13.030 12.909 1.00 87.25 72 TYR A N 1
ATOM 592 C CA . TYR A 1 72 ? 8.213 13.254 12.073 1.00 87.25 72 TYR A CA 1
ATOM 593 C C . TYR A 1 72 ? 7.619 11.926 11.585 1.00 87.25 72 TYR A C 1
ATOM 595 O O . TYR A 1 72 ? 8.335 11.029 11.129 1.00 87.25 72 TYR A O 1
ATOM 603 N N . ARG A 1 73 ? 6.292 11.806 11.667 1.00 88.81 73 ARG A N 1
ATOM 604 C CA . ARG A 1 73 ? 5.532 10.683 11.112 1.00 88.81 73 ARG A CA 1
ATOM 605 C C . ARG A 1 73 ? 4.262 11.223 10.480 1.00 88.81 73 ARG A C 1
ATOM 607 O O . ARG A 1 73 ? 3.376 11.679 11.196 1.00 88.81 73 ARG A O 1
ATOM 614 N N . TRP A 1 74 ? 4.134 11.069 9.166 1.00 92.75 74 TRP A N 1
ATOM 615 C CA . TRP A 1 74 ? 2.992 11.571 8.391 1.00 92.75 74 TRP A CA 1
ATOM 616 C C . TRP A 1 74 ? 1.626 11.239 9.027 1.00 92.75 74 TRP A C 1
ATOM 618 O O . TRP A 1 74 ? 0.736 12.082 9.093 1.00 92.75 74 TRP A O 1
ATOM 628 N N . GLN A 1 75 ? 1.467 10.027 9.574 1.00 92.75 75 GLN A N 1
ATOM 629 C CA . GLN A 1 75 ? 0.201 9.568 10.156 1.00 92.75 75 GLN A CA 1
ATOM 630 C C . GLN A 1 75 ? -0.212 10.328 11.429 1.00 92.75 75 GLN A C 1
ATOM 632 O O . GLN A 1 75 ? -1.388 10.315 11.785 1.00 92.75 75 GLN A O 1
ATOM 637 N N . GLN A 1 76 ? 0.744 10.947 12.131 1.00 90.75 76 GLN A N 1
ATOM 638 C CA . GLN A 1 76 ? 0.488 11.750 13.332 1.00 90.75 76 GLN A CA 1
ATOM 639 C C . GLN A 1 76 ? -0.039 13.146 12.972 1.00 90.75 76 GLN A C 1
ATOM 641 O O . GLN A 1 76 ? -0.894 13.671 13.687 1.00 90.75 76 GLN A O 1
ATOM 646 N N . GLU A 1 77 ? 0.403 13.684 11.834 1.00 90.88 77 GLU A N 1
ATOM 647 C CA . GLU A 1 77 ? -0.046 14.973 11.293 1.00 90.88 77 GLU A CA 1
ATOM 648 C C . GLU A 1 77 ? -1.367 14.858 10.517 1.00 90.88 77 GLU A C 1
ATOM 650 O O . GLU A 1 77 ? -2.144 15.806 10.416 1.00 90.88 77 GLU A O 1
ATOM 655 N N . ALA A 1 78 ? -1.677 13.669 10.000 1.00 93.81 78 ALA A N 1
ATOM 656 C CA . ALA A 1 78 ? -2.908 13.401 9.274 1.00 93.81 78 ALA A CA 1
ATOM 657 C C . ALA A 1 78 ? -4.097 13.169 10.229 1.00 93.81 78 ALA A C 1
ATOM 659 O O . ALA A 1 78 ? -4.339 12.054 10.687 1.00 93.81 78 ALA A O 1
ATOM 660 N N . ALA A 1 79 ? -4.888 14.210 10.511 1.00 95.12 79 ALA A N 1
ATOM 661 C CA . ALA A 1 79 ? -5.995 14.150 11.479 1.00 95.12 79 ALA A CA 1
ATOM 662 C C . ALA A 1 79 ? -7.035 13.043 11.201 1.00 95.12 79 ALA A C 1
ATOM 664 O O . ALA A 1 79 ? -7.625 12.497 12.139 1.00 95.12 79 ALA A O 1
ATOM 665 N N . TRP A 1 80 ? -7.247 12.679 9.930 1.00 96.44 80 TRP A N 1
ATOM 666 C CA . TRP A 1 80 ? -8.196 11.635 9.536 1.00 96.44 80 TRP A CA 1
ATOM 667 C C . TRP A 1 80 ? -7.848 10.251 10.093 1.00 96.44 80 TRP A C 1
ATOM 669 O O . TRP A 1 80 ? -8.747 9.433 10.299 1.00 96.44 80 TRP A O 1
ATOM 679 N N . THR A 1 81 ? -6.576 9.987 10.407 1.00 96.75 81 THR A N 1
ATOM 680 C CA . THR A 1 81 ? -6.138 8.689 10.942 1.00 96.75 81 THR A CA 1
ATOM 681 C C . THR A 1 81 ? -6.834 8.361 12.265 1.00 96.75 81 THR A C 1
ATOM 683 O O . THR A 1 81 ? -7.126 7.197 12.538 1.00 96.75 81 THR A O 1
ATOM 686 N N . ARG A 1 82 ? -7.223 9.388 13.038 1.00 96.25 82 ARG A N 1
ATOM 687 C CA . ARG A 1 82 ? -7.977 9.268 14.300 1.00 96.25 82 ARG A CA 1
ATOM 688 C C . ARG A 1 82 ? -9.408 8.757 14.111 1.00 96.25 82 ARG A C 1
ATOM 690 O O . ARG A 1 82 ? -10.035 8.321 15.073 1.00 96.25 82 ARG A O 1
ATOM 697 N N . GLN A 1 83 ? -9.940 8.794 12.889 1.00 97.44 83 GLN A N 1
ATOM 698 C CA . GLN A 1 83 ? -11.263 8.246 12.579 1.00 97.44 83 GLN A CA 1
ATOM 699 C C . GLN A 1 83 ? -11.246 6.718 12.422 1.00 97.44 83 GLN A C 1
ATOM 701 O O . GLN A 1 83 ? -12.307 6.080 12.427 1.00 97.44 83 GLN A O 1
ATOM 706 N N . LEU A 1 84 ? -10.057 6.124 12.294 1.00 97.62 84 LEU A N 1
ATOM 707 C CA . LEU A 1 84 ? -9.846 4.690 12.150 1.00 97.62 84 LEU A CA 1
ATOM 708 C C . LEU A 1 84 ? -9.350 4.057 13.462 1.00 97.62 84 LEU A C 1
ATOM 710 O O . LEU A 1 84 ? -8.846 4.749 14.345 1.00 97.62 84 LEU A O 1
ATOM 714 N N . PRO A 1 85 ? -9.465 2.724 13.620 1.00 96.25 85 PRO A N 1
ATOM 715 C CA . PRO A 1 85 ? -8.785 2.021 14.708 1.00 96.25 85 PRO A CA 1
ATOM 716 C C . PRO A 1 85 ? -7.269 2.269 14.678 1.00 96.25 85 PRO A C 1
ATOM 718 O O . PRO A 1 85 ? -6.689 2.300 13.599 1.00 96.25 85 PRO A O 1
ATOM 721 N N . ALA A 1 86 ? -6.605 2.339 15.836 1.00 91.44 86 ALA A N 1
ATOM 722 C CA . ALA A 1 86 ? -5.169 2.655 15.922 1.00 91.44 86 ALA A CA 1
ATOM 723 C C . ALA A 1 86 ? -4.273 1.734 15.066 1.00 91.44 86 ALA A C 1
ATOM 725 O O . ALA A 1 86 ? -3.335 2.184 14.423 1.00 91.44 86 ALA A O 1
ATOM 726 N N . GLN A 1 87 ? -4.611 0.446 14.991 1.00 92.62 87 GLN A N 1
ATOM 727 C CA . GLN A 1 87 ? -3.902 -0.550 14.174 1.00 92.62 87 GLN A CA 1
ATOM 728 C C . GLN A 1 87 ? -4.192 -0.460 12.666 1.00 92.62 87 GLN A C 1
ATOM 730 O O . GLN A 1 87 ? -3.743 -1.308 11.897 1.00 92.62 87 GLN A O 1
ATOM 735 N N . ALA A 1 88 ? -5.028 0.489 12.239 1.00 96.50 88 ALA A N 1
ATOM 736 C CA . ALA A 1 88 ? -5.421 0.621 10.847 1.00 96.50 88 ALA A CA 1
ATOM 737 C C . ALA A 1 88 ? -4.433 1.425 10.010 1.00 96.50 88 ALA A C 1
ATOM 739 O O . ALA A 1 88 ? -4.465 1.285 8.793 1.00 96.50 88 ALA A O 1
ATOM 740 N N . VAL A 1 89 ? -3.580 2.229 10.641 1.00 96.69 89 VAL A N 1
ATOM 741 C CA . VAL A 1 89 ? -2.572 3.043 9.965 1.00 96.69 89 VAL A CA 1
ATOM 742 C C . VAL A 1 89 ? -1.221 2.713 10.577 1.00 96.69 89 VAL A C 1
ATOM 744 O O . VAL A 1 89 ? -0.976 2.995 11.749 1.00 96.69 89 VAL A O 1
ATOM 747 N N . VAL A 1 90 ? -0.374 2.041 9.805 1.00 95.00 90 VAL A N 1
ATOM 748 C CA . VAL A 1 90 ? 0.934 1.565 10.268 1.00 95.00 90 VAL A CA 1
ATOM 749 C C . VAL A 1 90 ? 2.013 1.910 9.256 1.00 95.00 90 VAL A C 1
ATOM 751 O O . VAL A 1 90 ? 1.734 2.051 8.068 1.00 95.00 90 VAL A O 1
ATOM 754 N N . ASN A 1 91 ? 3.256 1.990 9.726 1.00 93.94 91 ASN A N 1
ATOM 755 C CA . ASN A 1 91 ? 4.410 2.209 8.867 1.00 93.94 91 ASN A CA 1
ATOM 756 C C . ASN A 1 91 ? 5.322 0.987 8.838 1.00 93.94 91 ASN A C 1
ATOM 758 O O . ASN A 1 91 ? 5.536 0.330 9.858 1.00 93.94 91 ASN A O 1
ATOM 762 N N . VAL A 1 92 ? 5.898 0.736 7.668 1.00 92.25 92 VAL A N 1
ATOM 763 C CA . VAL A 1 92 ? 7.034 -0.162 7.464 1.00 92.25 92 VAL A CA 1
ATOM 764 C C . VAL A 1 92 ? 8.186 0.697 6.969 1.00 92.25 92 VAL A C 1
ATOM 766 O O . VAL A 1 92 ? 8.062 1.378 5.957 1.00 92.25 92 VAL A O 1
ATOM 769 N N . SER A 1 93 ? 9.307 0.693 7.682 1.00 92.44 93 SER A N 1
ATOM 770 C CA . SER A 1 93 ? 10.438 1.552 7.337 1.00 92.44 93 SER A CA 1
ATOM 771 C C . SER A 1 93 ? 11.493 0.826 6.502 1.00 92.44 93 SER A C 1
ATOM 773 O O . SER A 1 93 ? 11.967 -0.241 6.909 1.00 92.44 93 SER A O 1
ATOM 775 N N . LEU A 1 94 ? 11.938 1.445 5.413 1.00 93.94 94 LEU A N 1
ATOM 776 C CA . LEU A 1 94 ? 13.061 0.993 4.590 1.00 93.94 94 LEU A CA 1
ATOM 777 C C . LEU A 1 94 ? 14.319 1.812 4.872 1.00 93.94 94 LEU A C 1
ATOM 779 O O . LEU A 1 94 ? 14.239 2.944 5.338 1.00 93.94 94 LEU A O 1
ATOM 783 N N . ASP A 1 95 ? 15.487 1.237 4.589 1.00 94.19 95 ASP A N 1
ATOM 784 C CA . ASP A 1 95 ? 16.718 2.026 4.494 1.00 94.19 95 ASP A CA 1
ATOM 785 C C . ASP A 1 95 ? 16.525 3.220 3.539 1.00 94.19 95 ASP A C 1
ATOM 787 O O . ASP A 1 95 ? 15.791 3.105 2.557 1.00 94.19 95 ASP A O 1
ATOM 791 N N . GLY A 1 96 ? 17.161 4.358 3.831 1.00 93.88 96 GLY A N 1
ATOM 792 C CA . GLY A 1 96 ? 16.953 5.599 3.082 1.00 93.88 96 GLY A CA 1
ATOM 793 C C . GLY A 1 96 ? 17.291 5.472 1.597 1.00 93.88 96 GLY A C 1
ATOM 794 O O . GLY A 1 96 ? 16.528 5.947 0.762 1.00 93.88 96 GLY A O 1
ATOM 795 N N . THR A 1 97 ? 18.365 4.762 1.245 1.00 94.75 97 THR A N 1
ATOM 796 C CA . THR A 1 97 ? 18.748 4.554 -0.159 1.00 94.75 97 THR A CA 1
ATOM 797 C C . THR A 1 97 ? 17.744 3.661 -0.881 1.00 94.75 97 THR A C 1
ATOM 799 O O . THR A 1 97 ? 17.362 3.948 -2.014 1.00 94.75 97 THR A O 1
ATOM 802 N N . VAL A 1 98 ? 17.269 2.602 -0.221 1.00 94.62 98 VAL A N 1
ATOM 803 C CA . VAL A 1 98 ? 16.246 1.708 -0.788 1.00 94.62 98 VAL A CA 1
ATOM 804 C C . VAL A 1 98 ? 14.916 2.439 -0.954 1.00 94.62 98 VAL A C 1
ATOM 806 O O . VAL A 1 98 ? 14.257 2.304 -1.984 1.00 94.62 98 VAL A O 1
ATOM 809 N N . TRP A 1 99 ? 14.525 3.231 0.043 1.00 95.56 99 TRP A N 1
ATOM 810 C CA . TRP A 1 99 ? 13.325 4.049 -0.029 1.00 95.56 99 TRP A CA 1
ATOM 811 C C . TRP A 1 99 ? 13.413 5.046 -1.187 1.00 95.56 99 TRP A C 1
ATOM 813 O O . TRP A 1 99 ? 12.504 5.065 -2.011 1.00 95.56 99 TRP A O 1
ATOM 823 N N . SER A 1 100 ? 14.521 5.786 -1.320 1.00 93.94 100 SER A N 1
ATOM 824 C CA . SER A 1 100 ? 14.718 6.750 -2.414 1.00 93.94 100 SER A CA 1
ATOM 825 C C . SER A 1 100 ? 14.784 6.088 -3.782 1.00 93.94 100 SER A C 1
ATOM 827 O O . SER A 1 100 ? 14.313 6.661 -4.760 1.00 93.94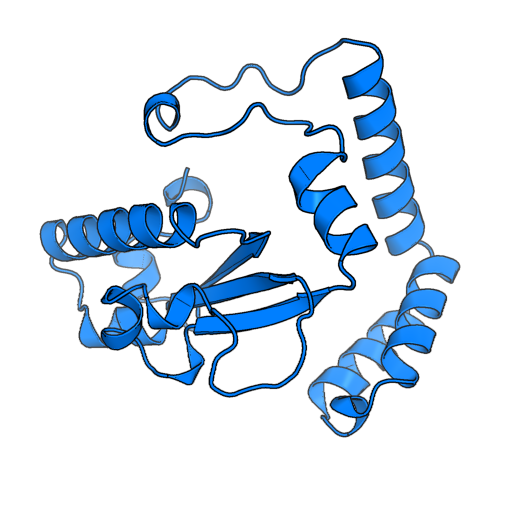 100 SER A O 1
ATOM 829 N N . TYR A 1 101 ? 15.294 4.857 -3.892 1.00 93.50 101 TYR A N 1
ATOM 830 C CA . TYR A 1 101 ? 15.155 4.113 -5.141 1.00 93.50 101 TYR A CA 1
ATOM 831 C C . TYR A 1 101 ? 13.675 3.979 -5.524 1.00 93.50 101 TYR A C 1
ATOM 833 O O . TYR A 1 101 ? 13.305 4.332 -6.639 1.00 93.50 101 TYR A O 1
ATOM 841 N N . PHE A 1 102 ? 12.800 3.563 -4.606 1.00 90.56 102 PHE A N 1
ATOM 842 C CA . PHE A 1 102 ? 11.372 3.456 -4.911 1.00 90.56 102 PHE A CA 1
ATOM 843 C C . PHE A 1 102 ? 10.649 4.806 -5.007 1.00 90.56 102 PHE A C 1
ATOM 845 O O . PHE A 1 102 ? 9.707 4.902 -5.786 1.00 90.56 102 PHE A O 1
ATOM 852 N N . GLY A 1 103 ? 11.029 5.826 -4.243 1.00 88.88 103 GLY A N 1
ATOM 853 C CA . GLY A 1 103 ? 10.374 7.138 -4.260 1.00 88.88 103 GLY A CA 1
ATOM 854 C C . GLY A 1 103 ? 10.781 7.996 -5.458 1.00 88.88 103 GLY A C 1
ATOM 855 O O . GLY A 1 103 ? 9.918 8.532 -6.154 1.00 88.88 103 GLY A O 1
ATOM 856 N N . ASP A 1 104 ? 12.084 8.052 -5.738 1.00 89.38 104 ASP A N 1
ATOM 857 C CA . ASP A 1 104 ? 12.696 9.118 -6.535 1.00 89.38 104 ASP A CA 1
ATOM 858 C C . ASP A 1 104 ? 13.303 8.614 -7.853 1.00 89.38 104 ASP A C 1
ATOM 860 O O . ASP A 1 104 ? 13.190 9.279 -8.885 1.00 89.38 104 ASP A O 1
ATOM 864 N N . TYR A 1 105 ? 13.955 7.443 -7.839 1.00 90.81 105 TYR A N 1
ATOM 865 C CA . TYR A 1 105 ? 14.830 7.020 -8.946 1.00 90.81 105 TYR A CA 1
ATOM 866 C C . TYR A 1 105 ? 14.264 5.912 -9.834 1.00 90.81 105 TYR A C 1
ATOM 868 O O . TYR A 1 105 ? 14.597 5.842 -11.019 1.00 90.81 105 TYR A O 1
ATOM 876 N N . GLN A 1 106 ? 13.424 5.030 -9.292 1.00 90.06 106 GLN A N 1
ATOM 877 C CA . GLN A 1 106 ? 12.841 3.936 -10.055 1.00 90.06 106 GLN A CA 1
ATOM 878 C C . GLN A 1 106 ? 11.978 4.512 -11.175 1.00 90.06 106 GLN A C 1
ATOM 880 O O . GLN A 1 106 ? 10.989 5.208 -10.927 1.00 90.06 106 GLN A O 1
ATOM 885 N N . THR A 1 107 ? 12.310 4.149 -12.414 1.00 90.00 107 THR A N 1
ATOM 886 C CA . THR A 1 107 ? 11.515 4.538 -13.579 1.00 90.00 107 THR A CA 1
ATOM 887 C C . THR A 1 107 ? 10.110 3.957 -13.446 1.00 90.00 107 THR A C 1
ATOM 889 O O . THR A 1 107 ? 9.908 2.742 -13.437 1.00 90.00 107 THR A O 1
ATOM 892 N N . LYS A 1 108 ? 9.120 4.840 -13.315 1.00 84.88 108 LYS A N 1
ATOM 893 C CA . LYS A 1 108 ? 7.720 4.454 -13.151 1.00 84.88 108 LYS A CA 1
ATOM 894 C C . LYS A 1 108 ? 7.118 4.093 -14.503 1.00 84.88 108 LYS A C 1
ATOM 896 O O . LYS A 1 108 ? 7.179 4.874 -15.445 1.00 84.88 108 LYS A O 1
ATOM 901 N N . LEU A 1 109 ? 6.497 2.916 -14.572 1.00 84.88 109 LEU A N 1
ATOM 902 C CA . LEU A 1 109 ? 5.806 2.433 -15.774 1.00 84.88 109 LEU A CA 1
ATOM 903 C C . LEU A 1 109 ? 4.535 3.226 -16.084 1.00 84.88 109 LEU A C 1
ATOM 905 O O . LEU A 1 109 ? 4.081 3.272 -17.223 1.00 84.88 109 LEU A O 1
ATOM 909 N N . THR A 1 110 ? 3.965 3.855 -15.063 1.00 76.81 110 THR A N 1
ATOM 910 C CA . THR A 1 110 ? 2.805 4.731 -15.171 1.00 76.81 110 THR A CA 1
ATOM 911 C C . THR A 1 110 ? 3.223 6.158 -14.863 1.00 76.81 110 THR A C 1
ATOM 913 O O . THR A 1 110 ? 4.000 6.401 -13.936 1.00 76.81 110 THR A O 1
ATOM 916 N N . ARG A 1 111 ? 2.664 7.121 -15.601 1.00 72.88 111 ARG A N 1
ATOM 917 C CA . ARG A 1 111 ? 2.796 8.540 -15.248 1.00 72.88 111 ARG A CA 1
ATOM 918 C C . ARG A 1 111 ? 2.263 8.774 -13.836 1.00 72.88 111 ARG A C 1
ATOM 920 O O . ARG A 1 111 ? 1.353 8.073 -13.395 1.00 72.88 111 ARG A O 1
ATOM 927 N N . SER A 1 112 ? 2.791 9.793 -13.157 1.00 74.75 112 SER A N 1
ATOM 928 C CA . SER A 1 112 ? 2.264 10.221 -11.860 1.00 74.75 112 SER A CA 1
ATOM 929 C C . SER A 1 112 ? 0.752 10.430 -11.951 1.00 74.75 112 SER A C 1
ATOM 931 O O . SER A 1 112 ? 0.270 11.208 -12.781 1.00 74.75 112 SER A O 1
ATOM 933 N N . TRP A 1 113 ? 0.023 9.707 -11.104 1.00 71.00 113 TRP A N 1
ATOM 934 C CA . TRP A 1 113 ? -1.434 9.637 -11.114 1.00 71.00 113 TRP A CA 1
ATOM 935 C C . TRP A 1 113 ? -2.024 10.564 -10.051 1.00 71.00 113 TRP A C 1
ATOM 937 O O . TRP A 1 113 ? -2.570 10.135 -9.035 1.00 71.00 113 TRP A O 1
ATOM 947 N N . ARG A 1 114 ? -1.816 11.865 -10.262 1.00 74.50 114 ARG A N 1
ATOM 948 C CA . ARG A 1 114 ? -2.302 12.928 -9.376 1.00 74.50 114 ARG A CA 1
ATOM 949 C C . ARG A 1 114 ? -3.835 13.055 -9.456 1.00 74.50 114 ARG A C 1
ATOM 951 O O . ARG A 1 114 ? -4.397 12.614 -10.462 1.00 74.50 114 ARG A O 1
ATOM 958 N N . PRO A 1 115 ? -4.507 13.633 -8.440 1.00 74.31 115 PRO A N 1
ATOM 959 C CA . PRO A 1 115 ? -5.969 13.737 -8.402 1.00 74.31 115 PRO A CA 1
ATOM 960 C C . PRO A 1 115 ? -6.608 14.318 -9.673 1.00 74.31 115 PRO A C 1
ATOM 962 O O . PRO A 1 115 ? -7.619 13.802 -10.140 1.00 74.31 115 PRO A O 1
ATOM 965 N N . ASP A 1 116 ? -5.971 15.309 -10.303 1.00 77.88 116 ASP A N 1
ATOM 966 C CA . ASP A 1 116 ? -6.399 15.921 -11.572 1.00 77.88 116 ASP A CA 1
ATOM 967 C C . ASP A 1 116 ? -6.413 14.946 -12.762 1.00 77.88 116 ASP A C 1
ATOM 969 O O . ASP A 1 116 ? -7.070 15.196 -13.769 1.00 77.88 116 ASP A O 1
ATOM 973 N N . ARG A 1 117 ? -5.715 13.812 -12.652 1.00 76.50 117 ARG A N 1
ATOM 974 C CA . ARG A 1 117 ? -5.617 12.788 -13.698 1.00 76.50 117 ARG A CA 1
ATOM 975 C C . ARG A 1 117 ? -6.473 11.561 -13.433 1.00 76.50 117 ARG A C 1
ATOM 977 O O . ARG A 1 117 ? -6.528 10.699 -14.296 1.00 76.50 117 ARG A O 1
ATOM 984 N N . TRP A 1 118 ? -7.170 11.458 -12.299 1.00 77.94 118 TRP A N 1
ATOM 985 C CA . TRP A 1 118 ? -7.874 10.224 -11.918 1.00 77.94 118 TRP A CA 1
ATOM 986 C C . TRP A 1 118 ? -8.987 9.781 -12.877 1.00 77.94 118 TRP A C 1
ATOM 988 O O . TRP A 1 118 ? -9.343 8.600 -12.876 1.00 77.94 118 TRP A O 1
ATOM 998 N N . LEU A 1 119 ? -9.512 10.701 -13.689 1.00 80.62 119 LEU A N 1
ATOM 999 C CA . LEU A 1 119 ? -10.532 10.437 -14.708 1.00 80.62 119 LEU A CA 1
ATOM 1000 C C . LEU A 1 119 ? -9.969 10.354 -16.136 1.00 80.62 119 LEU A C 1
ATOM 1002 O O . LEU A 1 119 ? -10.736 10.120 -17.065 1.00 80.62 119 LEU A O 1
ATOM 1006 N N . ALA A 1 120 ? -8.664 10.562 -16.327 1.00 80.75 120 ALA A N 1
ATOM 1007 C CA . ALA A 1 120 ? -8.059 10.518 -17.652 1.00 80.75 120 ALA A CA 1
ATOM 1008 C C . ALA A 1 120 ? -8.029 9.082 -18.201 1.00 80.75 120 ALA A C 1
ATOM 1010 O O . ALA A 1 120 ? -7.852 8.116 -17.452 1.00 80.75 120 ALA A O 1
ATOM 1011 N N . GLU A 1 121 ? -8.159 8.940 -19.521 1.00 74.88 121 GLU A N 1
ATOM 1012 C CA . GLU A 1 121 ? -7.861 7.675 -20.191 1.00 74.88 121 GLU A CA 1
ATOM 1013 C C . GLU A 1 121 ? -6.365 7.347 -20.063 1.00 74.88 121 GLU A C 1
ATOM 1015 O O . GLU A 1 121 ? -5.503 8.232 -20.044 1.00 74.88 121 GLU A O 1
ATOM 1020 N N . VAL A 1 122 ? -6.057 6.057 -19.907 1.00 73.81 122 VAL A N 1
ATOM 1021 C CA . VAL A 1 122 ? -4.692 5.571 -19.680 1.00 73.81 122 VAL A CA 1
ATOM 1022 C C . VAL A 1 122 ? -4.225 4.805 -20.912 1.00 73.81 122 VAL A C 1
ATOM 1024 O O . VAL A 1 122 ? -4.581 3.643 -21.087 1.00 73.81 122 VAL A O 1
ATOM 1027 N N . ASP A 1 123 ? -3.350 5.419 -21.709 1.00 75.25 123 ASP A N 1
ATOM 1028 C CA . ASP A 1 123 ? -2.792 4.846 -22.951 1.00 75.25 123 ASP A CA 1
ATOM 1029 C C . ASP A 1 123 ? -1.747 3.728 -22.731 1.00 75.25 123 ASP A C 1
ATOM 1031 O O . ASP A 1 123 ? -1.014 3.335 -23.642 1.00 75.25 123 ASP A O 1
ATOM 1035 N N . GLY A 1 124 ? -1.657 3.198 -21.509 1.00 79.50 124 GLY A N 1
ATOM 1036 C CA . GLY A 1 124 ? -0.642 2.231 -21.101 1.00 79.50 124 GLY A CA 1
ATOM 1037 C C . GLY A 1 124 ? 0.735 2.859 -20.823 1.00 79.50 124 GLY A C 1
ATOM 1038 O O . GLY A 1 124 ? 0.868 4.083 -20.724 1.00 79.50 124 GLY A O 1
ATOM 1039 N N . PRO A 1 125 ? 1.772 2.026 -20.613 1.00 84.12 125 PRO A N 1
ATOM 1040 C CA . PRO A 1 125 ? 3.125 2.508 -20.366 1.00 84.12 125 PRO A CA 1
ATOM 1041 C C . PRO A 1 125 ? 3.716 3.184 -21.609 1.00 84.12 125 PRO A C 1
ATOM 1043 O O . PRO A 1 125 ? 3.366 2.862 -22.747 1.00 84.12 125 PRO A O 1
ATOM 1046 N N . GLY A 1 126 ? 4.665 4.096 -21.385 1.00 85.06 126 GLY A N 1
ATOM 1047 C CA . GLY A 1 126 ? 5.481 4.661 -22.459 1.00 85.06 126 GLY A CA 1
ATOM 1048 C C . GLY A 1 126 ? 6.205 3.581 -23.276 1.00 85.06 126 GLY A C 1
ATOM 1049 O O . GLY A 1 126 ? 6.377 2.443 -22.841 1.00 85.06 126 GLY A O 1
ATOM 1050 N N . ARG A 1 127 ? 6.641 3.930 -24.489 1.00 87.44 127 ARG A N 1
ATOM 1051 C CA . ARG A 1 127 ? 7.391 3.019 -25.379 1.00 87.44 127 ARG A CA 1
ATOM 1052 C C . ARG A 1 127 ? 8.854 3.427 -25.575 1.00 87.44 127 ARG A C 1
ATOM 1054 O O . ARG A 1 127 ? 9.528 2.885 -26.446 1.00 87.44 127 ARG A O 1
ATOM 1061 N N . ASP A 1 128 ? 9.337 4.386 -24.790 1.00 90.50 128 ASP A N 1
ATOM 1062 C CA . ASP A 1 128 ? 10.729 4.830 -24.811 1.00 90.50 128 ASP A CA 1
ATOM 1063 C C . ASP A 1 128 ? 11.680 3.803 -24.169 1.00 90.50 128 ASP A C 1
ATOM 1065 O O . ASP A 1 128 ? 11.262 2.844 -23.515 1.00 90.50 128 ASP A O 1
ATOM 1069 N N . GLU A 1 129 ? 12.983 4.015 -24.355 1.00 93.12 129 GLU A N 1
ATOM 1070 C CA . GLU A 1 129 ? 14.022 3.104 -23.873 1.00 93.12 129 GLU A CA 1
ATOM 1071 C C . GLU A 1 129 ? 14.009 2.912 -22.353 1.00 93.12 129 GLU A C 1
ATOM 1073 O O . GLU A 1 129 ? 14.137 1.782 -21.885 1.00 93.12 129 GLU A O 1
ATOM 1078 N N . ARG A 1 130 ? 13.782 3.978 -21.575 1.00 91.19 130 ARG A N 1
ATOM 1079 C CA . ARG A 1 130 ? 13.736 3.870 -20.110 1.00 91.19 130 ARG A CA 1
ATOM 1080 C C . ARG A 1 130 ? 12.541 3.038 -19.677 1.00 91.19 130 ARG A C 1
ATOM 1082 O O . ARG A 1 130 ? 12.675 2.174 -18.814 1.00 91.19 130 ARG A O 1
ATOM 1089 N N . THR A 1 131 ? 11.388 3.244 -20.312 1.00 91.44 131 THR A N 1
ATOM 1090 C CA . THR A 1 131 ? 10.201 2.436 -20.026 1.00 91.44 131 THR A CA 1
ATOM 1091 C C . THR A 1 131 ? 10.413 0.966 -20.400 1.00 91.44 131 THR A C 1
ATOM 1093 O O . THR A 1 131 ? 10.023 0.083 -19.637 1.00 91.44 131 THR A O 1
ATOM 1096 N N . ARG A 1 132 ? 11.089 0.667 -21.520 1.00 91.88 132 ARG A N 1
ATOM 1097 C CA . ARG A 1 132 ? 11.439 -0.718 -21.890 1.00 91.88 132 ARG A CA 1
ATOM 1098 C C . ARG A 1 132 ? 12.368 -1.376 -20.871 1.00 91.88 132 ARG A C 1
ATOM 1100 O O . ARG A 1 132 ? 12.118 -2.517 -20.488 1.00 91.88 132 ARG A O 1
ATOM 1107 N N . GLN A 1 133 ? 13.386 -0.661 -20.397 1.00 93.00 133 GLN A N 1
ATOM 1108 C CA . GLN A 1 133 ? 14.289 -1.152 -19.351 1.00 93.00 133 GLN A CA 1
ATOM 1109 C C . GLN A 1 133 ? 13.542 -1.418 -18.040 1.00 93.00 133 GLN A C 1
ATOM 1111 O O . GLN A 1 133 ? 13.687 -2.492 -17.464 1.00 93.00 133 GLN A O 1
ATOM 1116 N N . ALA A 1 134 ? 12.671 -0.499 -17.619 1.00 92.19 134 ALA A N 1
ATOM 1117 C CA . ALA A 1 134 ? 11.848 -0.675 -16.426 1.00 92.19 134 ALA A CA 1
ATOM 1118 C C . ALA A 1 134 ? 10.875 -1.864 -16.549 1.00 92.19 134 ALA A C 1
ATOM 1120 O O . ALA A 1 134 ? 10.660 -2.597 -15.584 1.00 92.19 134 ALA A O 1
ATOM 1121 N N . LEU A 1 135 ? 10.303 -2.095 -17.738 1.00 93.12 135 LEU A N 1
ATOM 1122 C CA . LEU A 1 135 ? 9.466 -3.270 -18.003 1.00 93.12 135 LEU A CA 1
ATOM 1123 C C . LEU A 1 135 ? 10.279 -4.564 -17.933 1.00 93.12 135 LEU A C 1
ATOM 1125 O O . LEU A 1 135 ? 9.809 -5.543 -17.353 1.00 93.12 135 LEU A O 1
ATOM 1129 N N . ALA A 1 136 ? 11.488 -4.571 -18.498 1.00 93.69 136 ALA A N 1
ATOM 1130 C CA . ALA A 1 136 ? 12.388 -5.716 -18.438 1.00 93.69 136 ALA A CA 1
ATOM 1131 C C . ALA A 1 136 ? 12.800 -6.030 -16.992 1.00 93.69 136 ALA A C 1
ATOM 1133 O O . ALA A 1 136 ? 12.746 -7.189 -16.582 1.00 93.69 136 ALA A O 1
ATOM 1134 N N . GLU A 1 137 ? 13.127 -5.008 -16.198 1.00 93.12 137 GLU A N 1
ATOM 1135 C CA . GLU A 1 137 ? 13.410 -5.145 -14.768 1.00 93.12 137 GLU A CA 1
ATOM 1136 C C . GLU A 1 137 ? 12.204 -5.720 -14.014 1.00 93.12 137 GLU A C 1
ATOM 1138 O O . GLU A 1 137 ? 12.335 -6.718 -13.305 1.00 93.12 137 GLU A O 1
ATOM 1143 N N . ALA A 1 138 ? 11.006 -5.160 -14.213 1.00 92.00 138 ALA A N 1
ATOM 1144 C CA . ALA A 1 138 ? 9.787 -5.654 -13.578 1.00 92.00 138 ALA A CA 1
ATOM 1145 C C . ALA A 1 138 ? 9.499 -7.122 -13.946 1.00 92.00 138 ALA A C 1
ATOM 1147 O O . ALA A 1 138 ? 9.184 -7.934 -13.071 1.00 92.00 138 ALA A O 1
ATOM 1148 N N . ALA A 1 139 ? 9.650 -7.486 -15.223 1.00 94.38 139 ALA A N 1
ATOM 1149 C CA . ALA A 1 139 ? 9.485 -8.860 -15.688 1.00 94.38 139 ALA A CA 1
ATOM 1150 C C . ALA A 1 139 ? 10.526 -9.803 -15.064 1.00 94.38 139 ALA A C 1
ATOM 1152 O O . ALA A 1 139 ? 10.165 -10.889 -14.604 1.00 94.38 139 ALA A O 1
ATOM 1153 N N . ALA A 1 140 ? 11.791 -9.378 -14.986 1.00 95.31 140 ALA A N 1
ATOM 1154 C CA . ALA A 1 140 ? 12.866 -10.142 -14.363 1.00 95.31 140 ALA A CA 1
ATOM 1155 C C . ALA A 1 140 ? 12.625 -10.355 -12.860 1.00 95.31 140 ALA A C 1
ATOM 1157 O O . ALA A 1 140 ? 12.781 -11.474 -12.372 1.00 95.31 140 ALA A O 1
ATOM 1158 N N . LEU A 1 141 ? 12.170 -9.328 -12.133 1.00 93.31 141 LEU A N 1
ATOM 1159 C CA . LEU A 1 141 ? 11.822 -9.431 -10.712 1.00 93.31 141 LEU A CA 1
ATOM 1160 C C . LEU A 1 141 ? 10.667 -10.412 -10.477 1.00 93.31 141 LEU A C 1
ATOM 1162 O O . LEU A 1 141 ? 10.740 -11.247 -9.574 1.00 93.31 141 LEU A O 1
ATOM 1166 N N . VAL A 1 142 ? 9.619 -10.359 -11.306 1.00 95.12 142 VAL A N 1
ATOM 1167 C CA . VAL A 1 142 ? 8.492 -11.303 -11.227 1.00 95.12 142 VAL A CA 1
ATOM 1168 C C . VAL A 1 142 ? 8.945 -12.726 -11.549 1.00 95.12 142 VAL A C 1
ATOM 1170 O O . VAL A 1 142 ? 8.582 -13.659 -10.830 1.00 95.12 142 VAL A O 1
ATOM 1173 N N . ALA A 1 143 ? 9.747 -12.908 -12.600 1.00 97.00 143 ALA A N 1
ATOM 1174 C CA . ALA A 1 143 ? 10.290 -14.211 -12.968 1.00 97.00 143 ALA A CA 1
ATOM 1175 C C . ALA A 1 143 ? 11.159 -14.786 -11.840 1.00 97.00 143 ALA A C 1
ATOM 1177 O O . ALA A 1 143 ? 10.967 -15.933 -11.434 1.00 97.00 143 ALA A O 1
ATOM 1178 N N . TYR A 1 144 ? 12.043 -13.970 -11.262 1.00 96.62 144 TYR A N 1
ATOM 1179 C CA . TYR A 1 144 ? 12.873 -14.365 -10.131 1.00 96.62 144 TYR A CA 1
ATOM 1180 C C . TYR A 1 144 ? 12.026 -14.734 -8.909 1.00 96.62 144 TYR A C 1
ATOM 1182 O O . TYR A 1 144 ? 12.198 -15.822 -8.365 1.00 96.62 144 TYR A O 1
ATOM 1190 N N . GLY A 1 145 ? 11.056 -13.904 -8.517 1.00 93.88 145 GLY A N 1
ATOM 1191 C CA . GLY A 1 145 ? 10.171 -14.178 -7.378 1.00 93.88 145 GLY A CA 1
ATOM 1192 C C . GLY A 1 145 ? 9.282 -15.416 -7.552 1.00 93.88 145 GLY A C 1
ATOM 1193 O O . GLY A 1 145 ? 8.856 -16.011 -6.564 1.00 93.88 145 GLY A O 1
ATOM 1194 N N . ARG A 1 146 ? 9.018 -15.833 -8.797 1.00 94.81 146 ARG A N 1
ATOM 1195 C CA . ARG A 1 146 ? 8.312 -17.085 -9.118 1.00 94.81 146 ARG A CA 1
ATOM 1196 C C . ARG A 1 146 ? 9.238 -18.296 -9.203 1.00 94.81 146 ARG A C 1
ATOM 1198 O O . ARG A 1 146 ? 8.761 -19.415 -9.052 1.00 94.81 146 ARG A O 1
ATOM 1205 N N . SER A 1 147 ? 10.532 -18.092 -9.437 1.00 96.38 147 SER A N 1
ATOM 1206 C CA . SER A 1 147 ? 11.518 -19.172 -9.471 1.00 96.38 147 SER A CA 1
ATOM 1207 C C . SER A 1 147 ? 11.726 -19.783 -8.083 1.00 96.38 147 SER A C 1
ATOM 1209 O O . SER A 1 147 ? 11.710 -19.075 -7.073 1.00 96.38 147 SER A O 1
ATOM 1211 N N . ARG A 1 148 ? 12.027 -21.084 -8.033 1.00 96.31 148 ARG A N 1
ATOM 1212 C CA . ARG A 1 148 ? 12.389 -21.782 -6.789 1.00 96.31 148 ARG A CA 1
ATOM 1213 C C . ARG A 1 148 ? 13.539 -21.085 -6.053 1.00 96.31 148 ARG A C 1
ATOM 1215 O O . ARG A 1 148 ? 13.472 -20.881 -4.846 1.00 96.31 148 ARG A O 1
ATOM 1222 N N . SER A 1 149 ? 14.572 -20.653 -6.783 1.00 96.50 149 SER A N 1
ATOM 1223 C CA . SER A 1 149 ? 15.716 -19.930 -6.214 1.00 96.50 149 SER A CA 1
ATOM 1224 C C . SER A 1 149 ? 15.317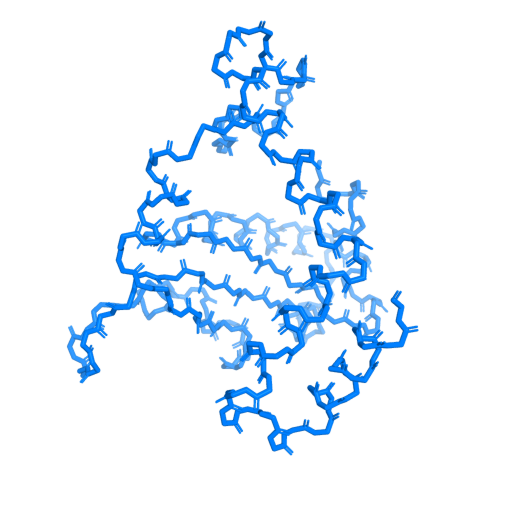 -18.613 -5.551 1.00 96.50 149 SER A C 1
ATOM 1226 O O . SER A 1 149 ? 15.774 -18.332 -4.443 1.00 96.50 149 SER A O 1
ATOM 1228 N N . GLY A 1 150 ? 14.457 -17.818 -6.194 1.00 96.69 150 GLY A N 1
ATOM 1229 C CA . GLY A 1 150 ? 14.010 -16.544 -5.636 1.00 96.69 150 GLY A CA 1
ATOM 1230 C C . GLY A 1 150 ? 13.074 -16.724 -4.448 1.00 96.69 150 GLY A C 1
ATOM 1231 O O . GLY A 1 150 ? 13.239 -16.044 -3.435 1.00 96.69 150 GLY A O 1
ATOM 1232 N N . ARG A 1 151 ? 12.166 -17.704 -4.509 1.00 96.69 151 ARG A N 1
ATOM 1233 C CA . ARG A 1 151 ? 11.302 -18.065 -3.376 1.00 96.69 151 ARG A CA 1
ATOM 1234 C C . ARG A 1 151 ? 12.115 -18.527 -2.167 1.00 96.69 151 ARG A C 1
ATOM 1236 O O . ARG A 1 151 ? 11.898 -18.031 -1.064 1.00 96.69 151 ARG A O 1
ATOM 1243 N N . HIS A 1 152 ? 13.110 -19.392 -2.371 1.00 96.38 152 HIS A N 1
ATOM 1244 C CA . HIS A 1 152 ? 14.025 -19.845 -1.314 1.00 96.38 152 HIS A CA 1
ATOM 1245 C C . HIS A 1 152 ? 14.896 -18.709 -0.773 1.00 96.38 152 HIS A C 1
ATOM 1247 O O . HIS A 1 152 ? 15.142 -18.633 0.430 1.00 96.38 152 HIS A O 1
ATOM 1253 N N . ALA A 1 153 ? 15.364 -17.796 -1.629 1.00 95.81 153 ALA A N 1
ATOM 1254 C CA . ALA A 1 153 ? 16.093 -16.612 -1.183 1.00 95.81 153 ALA A CA 1
ATOM 1255 C C . ALA A 1 153 ? 15.226 -15.726 -0.274 1.00 95.81 153 ALA A C 1
ATOM 1257 O O . ALA A 1 153 ? 15.687 -15.331 0.797 1.00 95.81 153 ALA A O 1
ATOM 1258 N N . LEU A 1 154 ? 13.967 -15.491 -0.653 1.00 93.81 154 LEU A N 1
ATOM 1259 C CA . LEU A 1 154 ? 13.010 -14.739 0.155 1.00 93.81 154 LEU A CA 1
ATOM 1260 C C . LEU A 1 154 ? 12.702 -15.449 1.480 1.00 93.81 154 LEU A C 1
ATOM 1262 O O . LEU A 1 154 ? 12.756 -14.823 2.536 1.00 93.81 154 LEU A O 1
ATOM 1266 N N . ALA A 1 155 ? 12.456 -16.761 1.445 1.00 94.81 155 ALA A N 1
ATOM 1267 C CA . ALA A 1 155 ? 12.231 -17.575 2.637 1.00 94.81 155 ALA A CA 1
ATOM 1268 C C . ALA A 1 155 ? 13.411 -17.493 3.620 1.00 94.81 155 ALA A C 1
ATOM 1270 O O . ALA A 1 155 ? 13.207 -17.310 4.818 1.00 94.81 155 ALA A O 1
ATOM 1271 N N . ARG A 1 156 ? 14.652 -17.562 3.117 1.00 94.50 156 ARG A N 1
ATOM 1272 C CA . ARG A 1 156 ? 15.866 -17.405 3.935 1.00 94.50 156 ARG A CA 1
ATOM 1273 C C . ARG A 1 156 ? 16.003 -16.008 4.531 1.00 94.50 156 ARG A C 1
ATOM 1275 O O . ARG A 1 156 ? 16.442 -15.901 5.671 1.00 94.50 156 ARG A O 1
ATOM 1282 N N . ALA A 1 157 ? 15.659 -14.961 3.783 1.00 92.69 157 ALA A N 1
ATOM 1283 C CA . ALA A 1 157 ? 15.699 -13.591 4.288 1.00 92.69 157 ALA A CA 1
ATOM 1284 C C . ALA A 1 157 ? 14.678 -13.396 5.420 1.00 92.69 157 ALA A C 1
ATOM 1286 O O . ALA A 1 157 ? 15.049 -12.980 6.512 1.00 92.69 157 ALA A O 1
ATOM 1287 N N . ILE A 1 158 ? 13.425 -13.812 5.200 1.00 92.19 158 ILE A N 1
ATOM 1288 C CA . ILE A 1 158 ? 12.354 -13.777 6.210 1.00 92.19 158 ILE A CA 1
ATOM 1289 C C . ILE A 1 158 ? 12.719 -14.622 7.436 1.00 92.19 158 ILE A C 1
ATOM 1291 O O . ILE A 1 158 ? 12.453 -14.225 8.566 1.00 92.19 158 ILE A O 1
ATOM 1295 N N . GLY A 1 159 ? 13.355 -15.778 7.228 1.00 90.62 159 GLY A N 1
ATOM 1296 C CA . GLY A 1 159 ? 13.765 -16.688 8.296 1.00 90.62 159 GLY A CA 1
ATOM 1297 C C . GLY A 1 159 ? 14.759 -16.093 9.301 1.00 90.62 159 GLY A C 1
ATOM 1298 O O . GLY A 1 159 ? 14.957 -16.667 10.368 1.00 90.62 159 GLY A O 1
ATOM 1299 N N . ARG A 1 160 ? 15.383 -14.955 8.979 1.00 90.06 160 ARG A N 1
ATOM 1300 C CA . ARG A 1 160 ? 16.306 -14.231 9.866 1.00 90.06 160 ARG A CA 1
ATOM 1301 C C . ARG A 1 160 ? 15.622 -13.120 10.664 1.00 90.06 160 ARG A C 1
ATOM 1303 O O . ARG A 1 160 ? 16.256 -12.534 11.536 1.00 90.06 160 ARG A O 1
ATOM 1310 N N . GLU A 1 161 ? 14.353 -12.832 10.385 1.00 88.56 161 GLU A N 1
ATOM 1311 C CA . GLU A 1 161 ? 13.610 -11.777 11.065 1.00 88.56 161 GLU A CA 1
ATOM 1312 C C . GLU A 1 161 ? 13.002 -12.281 12.385 1.00 88.56 161 GLU A C 1
ATOM 1314 O O . GLU A 1 161 ? 12.376 -13.346 12.408 1.00 88.56 161 GLU A O 1
ATOM 1319 N N . PRO A 1 162 ? 13.066 -11.502 13.484 1.00 87.00 162 PRO A N 1
ATOM 1320 C CA . PRO A 1 162 ? 12.443 -11.871 14.762 1.00 87.00 162 PRO A CA 1
ATOM 1321 C C . PRO A 1 162 ? 10.936 -12.156 14.659 1.00 87.00 162 PRO A C 1
ATOM 1323 O O . PRO A 1 162 ? 10.377 -12.931 15.437 1.00 87.00 162 PRO A O 1
ATOM 1326 N N . ALA A 1 163 ? 10.268 -11.563 13.663 1.00 86.31 163 ALA A N 1
ATOM 1327 C CA . ALA A 1 163 ? 8.853 -11.781 13.376 1.00 86.31 163 ALA A CA 1
ATOM 1328 C C . ALA A 1 163 ? 8.511 -13.244 13.032 1.00 86.31 163 ALA A C 1
ATOM 1330 O O . ALA A 1 163 ? 7.336 -13.612 13.075 1.00 86.31 163 ALA A O 1
ATOM 1331 N N . LEU A 1 164 ? 9.504 -14.098 12.742 1.00 88.38 164 LEU A N 1
ATOM 1332 C CA . LEU A 1 164 ? 9.309 -15.529 12.492 1.00 88.38 164 LEU A CA 1
ATOM 1333 C C . LEU A 1 164 ? 8.707 -16.272 13.699 1.00 88.38 164 LEU A C 1
ATOM 1335 O O . LEU A 1 164 ? 8.149 -17.355 13.539 1.00 88.38 164 LEU A O 1
ATOM 1339 N N . ALA A 1 165 ? 8.732 -15.684 14.899 1.00 89.12 165 ALA A N 1
ATOM 1340 C CA . ALA A 1 165 ? 7.978 -16.203 16.042 1.00 89.12 165 ALA A CA 1
ATOM 1341 C C . ALA A 1 165 ? 6.462 -16.324 15.752 1.00 89.12 165 ALA A C 1
ATOM 1343 O O . ALA A 1 165 ? 5.773 -17.164 16.334 1.00 89.12 165 ALA A O 1
ATOM 1344 N N . GLN A 1 166 ? 5.932 -15.527 14.819 1.00 91.69 166 GLN A N 1
ATOM 1345 C CA . GLN A 1 166 ? 4.522 -15.539 14.446 1.00 91.69 166 GLN A CA 1
ATOM 1346 C C . GLN A 1 166 ? 4.184 -16.734 13.537 1.00 91.69 166 GLN A C 1
ATOM 1348 O O . GLN A 1 166 ? 4.810 -16.957 12.499 1.00 91.69 166 GLN A O 1
ATOM 1353 N N . SER A 1 167 ? 3.146 -17.501 13.892 1.00 92.50 167 SER A N 1
ATOM 1354 C CA . SER A 1 167 ? 2.741 -18.723 13.169 1.00 92.50 167 SER A CA 1
ATOM 1355 C C . SER A 1 167 ? 2.387 -18.481 11.698 1.00 92.50 167 SER A C 1
ATOM 1357 O O . SER A 1 167 ? 2.740 -19.284 10.832 1.00 92.50 167 SER A O 1
ATOM 1359 N N . TRP A 1 168 ? 1.743 -17.353 11.394 1.00 91.94 168 TRP A N 1
ATOM 1360 C CA . TRP A 1 168 ? 1.388 -16.985 10.023 1.00 91.94 168 TRP A CA 1
ATOM 1361 C C . TRP A 1 168 ? 2.629 -16.774 9.143 1.00 91.94 168 TRP A C 1
ATOM 1363 O O . TRP A 1 168 ? 2.618 -17.155 7.974 1.00 91.94 168 TRP A O 1
ATOM 1373 N N . LEU A 1 169 ? 3.719 -16.232 9.701 1.00 91.81 169 LEU A N 1
ATOM 1374 C CA . LEU A 1 169 ? 4.949 -15.988 8.949 1.00 91.81 169 LEU A CA 1
ATOM 1375 C C . LEU A 1 169 ? 5.725 -17.290 8.718 1.00 91.81 169 LEU A C 1
ATOM 1377 O O . LEU A 1 169 ? 6.260 -17.499 7.633 1.00 91.81 169 LEU A O 1
ATOM 1381 N N . ARG A 1 170 ? 5.707 -18.214 9.690 1.00 93.50 170 ARG A N 1
ATOM 1382 C CA . ARG A 1 170 ? 6.243 -19.577 9.502 1.00 93.50 170 ARG A CA 1
ATOM 1383 C C . ARG A 1 170 ? 5.509 -20.344 8.406 1.00 93.50 170 ARG A C 1
ATOM 1385 O O . ARG A 1 170 ? 6.148 -21.031 7.612 1.00 93.50 170 ARG A O 1
ATOM 1392 N N . THR A 1 171 ? 4.185 -20.196 8.341 1.00 94.88 171 THR A N 1
ATOM 1393 C CA . THR A 1 171 ? 3.366 -20.792 7.272 1.00 94.88 171 THR A CA 1
ATOM 1394 C C . THR A 1 171 ? 3.802 -20.249 5.911 1.00 94.88 171 THR A C 1
ATOM 1396 O O . THR A 1 171 ? 4.137 -21.029 5.028 1.00 94.88 171 THR A O 1
ATOM 1399 N N . LEU A 1 172 ? 3.952 -18.924 5.779 1.00 93.38 172 LEU A N 1
ATOM 1400 C CA . LEU A 1 172 ? 4.436 -18.303 4.541 1.00 93.38 172 LEU A CA 1
ATOM 1401 C C . LEU A 1 172 ? 5.827 -18.808 4.122 1.00 93.38 172 LEU A C 1
ATOM 1403 O O . LEU A 1 172 ? 6.045 -19.106 2.953 1.00 93.38 172 LEU A O 1
ATOM 1407 N N . VAL A 1 173 ? 6.774 -18.913 5.058 1.00 94.50 173 VAL A N 1
ATOM 1408 C CA . VAL A 1 173 ? 8.117 -19.453 4.774 1.00 94.50 173 VAL A CA 1
ATOM 1409 C C . VAL A 1 173 ? 8.041 -20.900 4.283 1.00 94.50 173 VAL A C 1
ATOM 1411 O O . VAL A 1 173 ? 8.772 -21.278 3.369 1.00 94.50 173 VAL A O 1
ATOM 1414 N N . THR A 1 174 ? 7.139 -21.698 4.854 1.00 94.81 174 THR A N 1
ATOM 1415 C CA . THR A 1 174 ? 6.903 -23.081 4.421 1.00 94.81 174 THR A CA 1
ATOM 1416 C C . THR A 1 174 ? 6.368 -23.116 2.989 1.00 94.81 174 THR A C 1
ATOM 1418 O O . THR A 1 174 ? 6.944 -23.803 2.148 1.00 94.81 174 THR A O 1
ATOM 1421 N N . ASP A 1 175 ? 5.355 -22.305 2.680 1.00 93.94 175 ASP A N 1
ATOM 1422 C CA . ASP A 1 175 ? 4.773 -22.209 1.336 1.00 93.94 175 ASP A CA 1
ATOM 1423 C C . ASP A 1 175 ? 5.806 -21.743 0.298 1.00 93.94 175 ASP A C 1
ATOM 1425 O O . ASP A 1 175 ? 5.872 -22.267 -0.816 1.00 93.94 175 ASP A O 1
ATOM 1429 N N . LEU A 1 176 ? 6.652 -20.771 0.657 1.00 94.12 176 LEU A N 1
ATOM 1430 C CA . LEU A 1 176 ? 7.748 -20.299 -0.192 1.00 94.12 176 LEU A CA 1
ATOM 1431 C C . LEU A 1 176 ? 8.770 -21.401 -0.482 1.00 94.12 176 LEU A C 1
ATOM 1433 O O . LEU A 1 176 ? 9.268 -21.468 -1.599 1.00 94.12 176 LEU A O 1
ATOM 1437 N N . ASN A 1 177 ? 9.062 -22.270 0.485 1.00 93.62 177 ASN A N 1
ATOM 1438 C CA . ASN A 1 177 ? 10.004 -23.371 0.292 1.00 93.62 177 ASN A CA 1
ATOM 1439 C C . ASN A 1 177 ? 9.419 -24.553 -0.495 1.00 93.62 177 ASN A C 1
ATOM 1441 O O . ASN A 1 177 ? 10.189 -25.282 -1.127 1.00 93.62 177 ASN A O 1
ATOM 1445 N N . ALA A 1 178 ? 8.096 -24.740 -0.445 1.00 90.62 178 ALA A N 1
ATOM 1446 C CA . ALA A 1 178 ? 7.391 -25.859 -1.070 1.00 90.62 178 ALA A CA 1
ATOM 1447 C C . ALA A 1 178 ? 7.167 -25.704 -2.588 1.00 90.62 178 ALA A C 1
ATOM 1449 O O . ALA A 1 178 ? 7.002 -26.713 -3.270 1.00 90.62 178 ALA A O 1
ATOM 1450 N N . GLY A 1 179 ? 7.151 -24.470 -3.106 1.00 74.12 179 GLY A N 1
ATOM 1451 C CA . GLY A 1 179 ? 7.051 -24.162 -4.544 1.00 74.12 179 GLY A CA 1
ATOM 1452 C C . GLY A 1 179 ? 8.387 -23.749 -5.136 1.00 74.12 179 GLY A C 1
ATOM 1453 O O . GLY A 1 179 ? 8.684 -24.159 -6.276 1.00 74.12 179 GLY A O 1
#

pLDDT: mean 91.33, std 6.51, range [68.75, 98.06]

Sequence (179 aa):
MLTGVQVTPHNLARRRRPVTFVDVVDGGNTFTDLFHLLRDWIDEQREPWPVIRRKLRFVGVTVRHKTSPNTYRWQQEAAWTRQLPAQAVVNVSLDGTVWSYFGDYQTKLTRSWRPDRWLAEVDGPGRDERTRQALAEAAALVAYGRSRSGRHALARAIGREPALAQSWLRTLVTDLNAG